Protein AF-A0A9E1SXV0-F1 (afdb_monomer_lite)

pLDDT: mean 85.55, std 11.91, range [50.47, 97.06]

Foldseek 3Di:
DVVCVVQVVCLVVVHQPVFPDFLQNVLVVLVVQLVVCVVPVVSNVVSVVVNVVSVVCVVVVRRRPGPSVVSDDD

Radius of gyration: 13.58 Å; chains: 1; bounding box: 30×20×35 Å

Structure (mmCIF, N/CA/C/O backbone):
data_AF-A0A9E1SXV0-F1
#
_entry.id   AF-A0A9E1SXV0-F1
#
loop_
_atom_site.group_PDB
_atom_site.id
_atom_site.type_symbol
_atom_site.label_atom_id
_atom_site.label_alt_id
_atom_site.label_comp_id
_atom_site.label_asym_id
_atom_site.label_entity_id
_atom_site.label_seq_id
_atom_site.pdbx_PDB_ins_code
_atom_site.Cartn_x
_atom_site.Cartn_y
_atom_site.Cartn_z
_atom_site.occupancy
_atom_site.B_iso_or_equiv
_atom_site.auth_seq_id
_atom_site.auth_comp_id
_atom_site.auth_asym_id
_atom_site.auth_atom_id
_atom_site.pdbx_PDB_model_num
ATOM 1 N N . SER A 1 1 ? -12.611 -4.433 -13.996 1.00 59.72 1 SER A N 1
ATOM 2 C CA . SER A 1 1 ? -12.319 -3.338 -13.041 1.00 59.72 1 SER A CA 1
ATOM 3 C C . SER A 1 1 ? -11.183 -2.555 -13.660 1.00 59.72 1 SER A C 1
ATOM 5 O O . SER A 1 1 ? -10.107 -3.123 -13.793 1.00 59.72 1 SER A O 1
ATOM 7 N N . MET A 1 2 ? -11.411 -1.305 -14.090 1.00 66.62 2 MET A N 1
ATOM 8 C CA . MET A 1 2 ? -10.482 -0.577 -14.979 1.00 66.62 2 MET A CA 1
ATOM 9 C C . MET A 1 2 ? -9.045 -0.466 -14.442 1.00 66.62 2 MET A C 1
ATOM 11 O O . MET A 1 2 ? -8.104 -0.369 -15.226 1.00 66.62 2 MET A O 1
ATOM 15 N N . SER A 1 3 ? -8.857 -0.512 -13.119 1.00 65.94 3 SER A N 1
ATOM 16 C CA . SER A 1 3 ? -7.523 -0.508 -12.515 1.00 65.94 3 SER A CA 1
ATOM 17 C C . SER A 1 3 ? -6.763 -1.805 -12.785 1.00 65.94 3 SER A C 1
ATOM 19 O O . SER A 1 3 ? -5.632 -1.733 -13.251 1.00 65.94 3 SER A O 1
ATOM 21 N N . LEU A 1 4 ? -7.375 -2.974 -12.558 1.00 69.12 4 LEU A N 1
ATOM 22 C CA . LEU A 1 4 ? -6.728 -4.277 -12.778 1.00 69.12 4 LEU A CA 1
ATOM 23 C C . LEU A 1 4 ? -6.419 -4.512 -14.260 1.00 69.12 4 LEU A C 1
ATOM 25 O O . LEU A 1 4 ? -5.320 -4.949 -14.593 1.00 69.12 4 LEU A O 1
ATOM 29 N N . ASP A 1 5 ? -7.347 -4.132 -15.142 1.00 77.81 5 ASP A N 1
ATOM 30 C CA . ASP A 1 5 ? -7.205 -4.286 -16.596 1.00 77.81 5 ASP A CA 1
ATOM 31 C C . ASP A 1 5 ? -6.040 -3.439 -17.156 1.00 77.81 5 ASP A C 1
ATOM 33 O O . ASP A 1 5 ? -5.383 -3.825 -18.121 1.00 77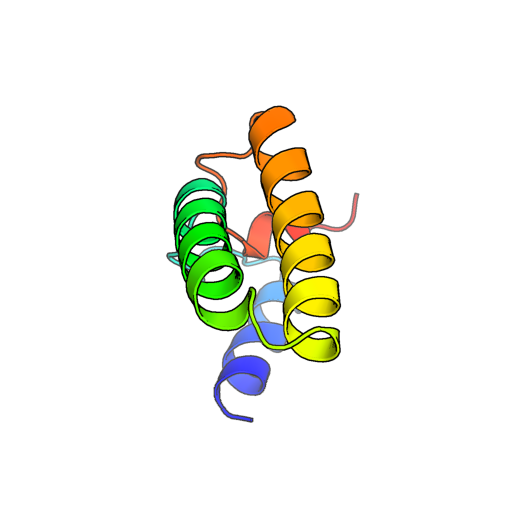.81 5 ASP A O 1
ATOM 37 N N . ARG A 1 6 ? -5.723 -2.305 -16.514 1.00 70.69 6 ARG A N 1
ATOM 38 C CA . ARG A 1 6 ? -4.571 -1.444 -16.851 1.00 70.69 6 ARG A CA 1
ATOM 39 C C . ARG A 1 6 ? -3.240 -1.965 -16.299 1.00 70.69 6 ARG A C 1
ATOM 41 O O . ARG A 1 6 ? -2.174 -1.610 -16.799 1.00 70.69 6 ARG A O 1
ATOM 48 N N . ILE A 1 7 ? -3.314 -2.751 -15.234 1.00 71.75 7 ILE A N 1
ATOM 49 C CA . ILE A 1 7 ? -2.196 -3.149 -14.381 1.00 71.75 7 ILE A CA 1
ATOM 50 C C . ILE A 1 7 ? -1.605 -4.486 -14.827 1.00 71.75 7 ILE A C 1
ATOM 52 O O . ILE A 1 7 ? -0.397 -4.593 -15.043 1.00 71.75 7 ILE A O 1
ATOM 56 N N . ALA A 1 8 ? -2.462 -5.497 -14.981 1.00 75.69 8 ALA A N 1
ATOM 57 C CA . ALA A 1 8 ? -2.029 -6.875 -15.160 1.00 75.69 8 ALA A CA 1
ATOM 58 C C . ALA A 1 8 ? -1.178 -7.072 -16.429 1.00 75.69 8 ALA A C 1
ATOM 60 O O . ALA A 1 8 ? -0.130 -7.709 -16.328 1.00 75.69 8 ALA A O 1
ATOM 61 N N . PRO A 1 9 ? -1.515 -6.477 -17.594 1.00 81.69 9 PRO A N 1
ATOM 62 C CA . PRO A 1 9 ? -0.708 -6.656 -18.802 1.00 81.69 9 PRO A CA 1
ATOM 63 C C . PRO A 1 9 ? 0.716 -6.099 -18.677 1.00 81.69 9 PRO A C 1
ATOM 65 O O . PRO A 1 9 ? 1.651 -6.695 -19.203 1.00 81.69 9 PRO A O 1
ATOM 68 N N . LYS A 1 10 ? 0.899 -4.976 -17.965 1.00 76.81 10 LYS A N 1
ATOM 69 C CA . LYS A 1 10 ? 2.218 -4.345 -17.785 1.00 76.81 10 LYS A CA 1
ATOM 70 C C . LYS A 1 10 ? 3.120 -5.158 -16.863 1.00 76.81 10 LYS A C 1
ATOM 72 O O . LYS A 1 10 ? 4.286 -5.357 -17.195 1.00 76.81 10 LYS A O 1
ATOM 77 N N . ALA A 1 11 ? 2.559 -5.670 -15.768 1.00 75.69 11 ALA A N 1
ATOM 78 C CA . ALA A 1 11 ? 3.275 -6.551 -14.852 1.00 75.69 11 ALA A CA 1
ATOM 79 C C . ALA A 1 11 ? 3.669 -7.876 -15.530 1.00 75.69 11 ALA A C 1
ATOM 81 O O . ALA A 1 11 ? 4.815 -8.295 -15.425 1.00 75.69 11 ALA A O 1
ATOM 82 N N . ILE A 1 12 ? 2.766 -8.489 -16.312 1.00 79.00 12 ILE A N 1
ATOM 83 C CA . ILE A 1 12 ? 3.081 -9.690 -17.115 1.00 79.00 12 ILE A CA 1
ATOM 84 C C . ILE A 1 12 ? 4.218 -9.410 -18.111 1.00 79.00 12 ILE A C 1
ATOM 86 O O . ILE A 1 12 ? 5.057 -10.274 -18.348 1.00 79.00 12 ILE A O 1
ATOM 90 N N . ALA A 1 13 ? 4.274 -8.200 -18.672 1.00 81.88 13 ALA A N 1
ATOM 91 C CA . ALA A 1 13 ? 5.347 -7.766 -19.564 1.00 81.88 13 ALA A CA 1
ATOM 92 C C . ALA A 1 13 ? 6.652 -7.366 -18.836 1.00 81.88 13 ALA A C 1
ATOM 94 O O . ALA A 1 13 ? 7.577 -6.884 -19.487 1.00 81.88 13 ALA A O 1
ATOM 95 N N . GLY A 1 14 ? 6.734 -7.529 -17.509 1.00 75.62 14 GLY A N 1
ATOM 96 C CA . GLY A 1 14 ? 7.906 -7.184 -16.695 1.00 75.62 14 GLY A CA 1
ATOM 97 C C . GLY A 1 14 ? 8.101 -5.683 -16.462 1.00 75.62 14 GLY A C 1
ATOM 98 O O . GLY A 1 14 ? 9.139 -5.268 -15.957 1.00 75.62 14 GLY A O 1
ATOM 99 N N . THR A 1 15 ? 7.118 -4.859 -16.832 1.00 74.62 15 THR A N 1
ATOM 100 C CA . THR A 1 15 ? 7.154 -3.405 -16.633 1.00 74.62 15 THR A CA 1
ATOM 101 C C . THR A 1 15 ? 6.364 -3.011 -15.394 1.00 74.62 15 THR A C 1
ATOM 103 O O . THR A 1 15 ? 5.136 -3.122 -15.344 1.00 74.62 15 THR A O 1
ATOM 106 N N . HIS A 1 16 ? 7.076 -2.496 -14.398 1.00 71.38 16 HIS A N 1
ATOM 107 C CA . HIS A 1 16 ? 6.524 -2.164 -13.087 1.00 71.38 16 HIS A CA 1
ATOM 108 C C . HIS A 1 16 ? 6.328 -0.640 -12.914 1.00 71.38 16 HIS A C 1
ATOM 110 O O . HIS A 1 16 ? 5.564 -0.194 -12.063 1.00 71.38 16 HIS A O 1
ATOM 116 N N . ASP A 1 17 ? 6.872 0.171 -13.816 1.00 65.00 17 ASP A N 1
ATOM 117 C CA . ASP A 1 17 ? 6.941 1.640 -13.751 1.00 65.00 17 ASP A CA 1
ATOM 118 C C . ASP A 1 17 ? 5.583 2.343 -13.958 1.00 65.00 17 ASP A C 1
ATOM 120 O O . ASP A 1 17 ? 5.446 3.551 -13.783 1.00 65.00 17 ASP A O 1
ATOM 124 N N . GLY A 1 18 ? 4.539 1.595 -14.335 1.00 62.56 18 GLY A N 1
ATOM 125 C CA . GLY A 1 18 ? 3.169 2.111 -14.446 1.00 62.56 18 GLY A CA 1
ATOM 126 C C . GLY A 1 18 ? 2.523 2.479 -13.103 1.00 62.56 18 GLY A C 1
ATOM 127 O O . GLY A 1 18 ? 1.380 2.940 -13.087 1.00 62.56 18 GLY A O 1
ATOM 128 N N . TYR A 1 19 ? 3.235 2.258 -12.001 1.00 66.38 19 TYR A N 1
ATOM 129 C CA . TYR A 1 19 ? 2.808 2.513 -10.637 1.00 66.38 19 TYR A CA 1
ATOM 130 C C . TYR A 1 19 ? 3.680 3.588 -10.018 1.00 66.38 19 TYR A C 1
ATOM 132 O O . TYR A 1 19 ? 4.872 3.395 -9.851 1.00 66.38 19 TYR A O 1
ATOM 140 N N . VAL A 1 20 ? 3.069 4.707 -9.642 1.00 72.75 20 VAL A N 1
ATOM 1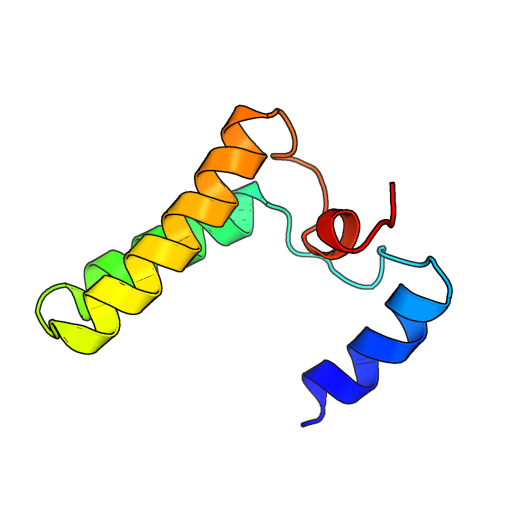41 C CA . VAL A 1 20 ? 3.791 5.853 -9.061 1.00 72.75 20 VAL A CA 1
ATOM 142 C C . VAL A 1 20 ? 3.763 5.824 -7.524 1.00 72.75 20 VAL A C 1
ATOM 144 O O . VAL A 1 20 ? 4.296 6.707 -6.861 1.00 72.75 20 VAL A O 1
ATOM 147 N N . PHE A 1 21 ? 3.134 4.806 -6.931 1.00 84.88 21 PHE A N 1
ATOM 148 C CA . PHE A 1 21 ? 3.069 4.646 -5.482 1.00 84.88 21 PHE A CA 1
ATOM 149 C C . PHE A 1 21 ? 4.225 3.781 -5.002 1.00 84.88 21 PHE A C 1
ATOM 151 O O . PHE A 1 21 ? 4.356 2.620 -5.397 1.00 84.88 21 PHE A O 1
ATOM 158 N N . THR A 1 22 ? 5.058 4.368 -4.151 1.00 91.31 22 THR A N 1
ATOM 159 C CA . THR A 1 22 ? 6.123 3.657 -3.455 1.00 91.31 22 THR A CA 1
ATOM 160 C C . THR A 1 22 ? 5.559 2.827 -2.303 1.00 91.31 22 THR A C 1
ATOM 162 O O . THR A 1 22 ? 4.431 3.051 -1.841 1.00 91.31 22 THR A O 1
ATOM 165 N N . ILE A 1 23 ? 6.355 1.880 -1.807 1.00 92.31 23 ILE A N 1
ATOM 166 C CA . ILE A 1 23 ? 6.025 1.128 -0.592 1.00 92.31 23 ILE A CA 1
ATOM 167 C C . ILE A 1 23 ? 5.795 2.085 0.585 1.00 92.31 23 ILE A C 1
ATOM 169 O O . ILE A 1 23 ? 4.774 1.958 1.254 1.00 92.31 23 ILE A O 1
ATOM 173 N N . ALA A 1 24 ? 6.648 3.097 0.773 1.00 94.56 24 ALA A N 1
ATOM 174 C CA . ALA A 1 24 ? 6.496 4.071 1.859 1.00 94.56 24 ALA A CA 1
ATOM 175 C C . ALA A 1 24 ? 5.179 4.869 1.784 1.00 94.56 24 ALA A C 1
ATOM 177 O O . ALA A 1 24 ? 4.536 5.117 2.804 1.00 94.56 24 ALA A O 1
ATOM 178 N N . ASN A 1 25 ? 4.740 5.261 0.580 1.00 93.62 25 ASN A N 1
ATOM 179 C CA . ASN A 1 25 ? 3.435 5.911 0.411 1.00 93.62 25 ASN A CA 1
ATOM 180 C C . ASN A 1 25 ? 2.297 4.956 0.791 1.00 93.62 25 ASN A C 1
ATOM 182 O O . ASN A 1 25 ? 1.352 5.353 1.465 1.00 93.62 25 ASN A O 1
ATOM 186 N N . THR A 1 26 ? 2.428 3.684 0.419 1.00 92.88 26 THR A N 1
ATOM 187 C CA . THR A 1 26 ? 1.413 2.667 0.711 1.00 92.88 26 THR A CA 1
ATOM 188 C C . THR A 1 26 ? 1.311 2.369 2.203 1.00 92.88 26 THR A C 1
ATOM 190 O O . THR A 1 26 ? 0.203 2.218 2.706 1.00 92.88 26 THR A O 1
ATOM 193 N N . VAL A 1 27 ? 2.436 2.316 2.927 1.00 95.69 27 VAL A N 1
ATOM 194 C CA . VAL A 1 27 ? 2.430 2.156 4.390 1.00 95.69 27 VAL A CA 1
ATOM 195 C C . VAL A 1 27 ? 1.631 3.286 5.035 1.00 95.69 27 VAL A C 1
ATOM 197 O O . VAL A 1 27 ? 0.712 2.998 5.793 1.00 95.69 27 VAL A O 1
ATOM 200 N N . LYS A 1 28 ? 1.892 4.547 4.666 1.00 95.75 28 LYS A N 1
ATOM 201 C CA . LYS A 1 28 ? 1.150 5.706 5.195 1.00 95.75 28 LYS A CA 1
ATOM 202 C C . LYS A 1 28 ? -0.351 5.623 4.912 1.00 95.75 28 LYS A C 1
ATOM 204 O O . LYS A 1 28 ? -1.156 5.869 5.807 1.00 95.75 28 LYS A O 1
ATOM 209 N N . ASP A 1 29 ? -0.726 5.255 3.687 1.00 94.25 29 ASP A N 1
ATOM 210 C CA . ASP A 1 29 ? -2.134 5.097 3.310 1.00 94.25 29 ASP A CA 1
ATOM 211 C C . ASP A 1 29 ? -2.807 3.969 4.113 1.00 94.25 29 ASP A C 1
ATOM 213 O O . ASP A 1 29 ? -3.941 4.121 4.567 1.00 94.25 29 ASP A O 1
ATOM 217 N N . MET A 1 30 ? -2.110 2.847 4.333 1.00 94.69 30 MET A N 1
ATOM 218 C CA . MET A 1 30 ? -2.623 1.728 5.130 1.00 94.69 30 MET A CA 1
ATOM 219 C C . MET A 1 30 ? -2.705 2.053 6.622 1.00 94.69 30 MET A C 1
ATOM 221 O O . MET A 1 30 ? -3.664 1.632 7.259 1.00 94.69 30 MET A O 1
ATOM 225 N N . GLU A 1 31 ? -1.759 2.812 7.182 1.00 95.56 31 GLU A N 1
ATOM 226 C CA . GLU A 1 31 ? -1.843 3.299 8.567 1.00 95.56 31 GLU A CA 1
ATOM 227 C C . GLU A 1 31 ? -3.083 4.174 8.751 1.00 95.56 31 GLU A C 1
ATOM 229 O O . GLU A 1 31 ? -3.878 3.933 9.656 1.00 95.56 31 GLU A O 1
ATOM 234 N N . TYR A 1 32 ? -3.314 5.111 7.827 1.00 95.94 32 TYR A N 1
ATOM 235 C CA . TYR A 1 32 ? -4.513 5.943 7.846 1.00 95.94 32 TYR A CA 1
ATOM 236 C C . TYR A 1 32 ? -5.806 5.121 7.735 1.00 95.94 32 TYR A C 1
ATOM 238 O O . TYR A 1 32 ? -6.761 5.357 8.475 1.00 95.94 32 TYR A O 1
ATOM 246 N N . ILE A 1 33 ? -5.852 4.144 6.822 1.00 95.44 33 ILE A N 1
ATOM 247 C CA . ILE A 1 33 ? -7.022 3.275 6.642 1.00 95.44 33 ILE A CA 1
ATOM 248 C C . ILE A 1 33 ? -7.255 2.392 7.878 1.00 95.44 33 ILE A C 1
ATOM 250 O O . ILE A 1 33 ? -8.402 2.233 8.295 1.00 95.44 33 ILE A O 1
ATOM 254 N N . SER A 1 34 ? -6.193 1.852 8.479 1.00 93.50 34 SER A N 1
ATOM 255 C CA . SER A 1 34 ? -6.267 1.065 9.713 1.00 93.50 34 SER A CA 1
ATOM 256 C C . SER A 1 34 ? -6.826 1.903 10.864 1.00 93.50 34 SER A C 1
ATOM 258 O O . SER A 1 34 ? -7.737 1.461 11.559 1.00 93.50 34 SER A O 1
ATOM 260 N N . ASP A 1 35 ? -6.352 3.141 11.026 1.00 95.44 35 ASP A N 1
ATOM 261 C CA . ASP A 1 35 ? -6.855 4.065 12.046 1.00 95.44 35 ASP A CA 1
ATOM 262 C C . ASP A 1 35 ? -8.327 4.438 11.822 1.00 95.44 35 ASP A C 1
ATOM 264 O O . ASP A 1 35 ? -9.095 4.551 12.782 1.00 95.44 35 ASP A O 1
ATOM 268 N N . LEU A 1 36 ? -8.734 4.614 10.561 1.00 97.06 36 LEU A N 1
ATOM 269 C CA . LEU A 1 36 ? -10.116 4.918 10.184 1.00 97.06 36 LEU A CA 1
ATOM 270 C C . LEU A 1 36 ? -11.071 3.756 10.496 1.00 97.06 36 LEU A C 1
ATOM 272 O O . LEU A 1 36 ? -12.233 3.988 10.833 1.00 97.06 36 LEU A O 1
ATOM 276 N N . LEU A 1 37 ? -10.597 2.516 10.363 1.00 95.94 37 LEU A N 1
ATOM 277 C CA . LEU A 1 37 ? -11.407 1.300 10.469 1.00 95.94 37 LEU A CA 1
ATOM 278 C C . LEU A 1 37 ? -11.234 0.549 11.794 1.00 95.94 37 LEU A C 1
ATOM 280 O O . LEU A 1 37 ? -11.876 -0.481 11.980 1.00 95.94 37 LEU A O 1
ATOM 284 N N . LYS A 1 38 ? -10.456 1.086 12.740 1.00 93.88 38 LYS A N 1
ATOM 285 C CA . LYS A 1 38 ? -10.160 0.461 14.042 1.00 93.88 38 LYS A CA 1
ATOM 286 C C . LYS A 1 38 ? -11.392 0.019 14.844 1.00 93.88 38 LYS A C 1
ATOM 288 O O . LYS A 1 38 ? -11.329 -0.945 15.599 1.00 93.88 38 LYS A O 1
ATOM 293 N N . ASP A 1 39 ? -12.520 0.715 14.678 1.00 97.00 39 ASP A N 1
ATOM 294 C CA . ASP A 1 39 ? -13.772 0.434 15.394 1.00 97.00 39 ASP A CA 1
ATOM 295 C C . ASP A 1 39 ? -14.685 -0.556 14.632 1.00 97.00 39 ASP A C 1
ATOM 297 O O . ASP A 1 39 ? -15.801 -0.845 15.064 1.00 97.00 39 ASP A O 1
ATOM 301 N N . GLN A 1 40 ? -14.227 -1.086 13.491 1.00 96.38 40 GLN A N 1
ATOM 302 C CA . GLN A 1 40 ? -14.903 -2.100 12.677 1.00 96.38 40 GLN A CA 1
ATOM 303 C C . GLN A 1 40 ? -14.063 -3.390 12.674 1.00 96.38 40 GLN A C 1
ATOM 305 O O . GLN A 1 40 ? -13.166 -3.517 11.843 1.00 96.38 40 GLN A O 1
ATOM 310 N N . PRO A 1 41 ? -14.340 -4.363 13.564 1.00 91.19 41 PRO A N 1
ATOM 311 C CA . PRO A 1 41 ? -13.432 -5.482 13.842 1.00 91.19 41 PRO A CA 1
ATOM 312 C C . PRO A 1 41 ? -12.973 -6.261 12.603 1.00 91.19 41 PRO A C 1
ATOM 314 O O . PRO A 1 41 ? -11.779 -6.488 12.424 1.00 91.19 41 PRO A O 1
ATOM 317 N N . ASP A 1 42 ? -13.906 -6.614 11.717 1.00 94.00 42 ASP A N 1
ATOM 318 C CA . ASP A 1 42 ? -13.593 -7.387 10.510 1.00 94.00 42 ASP A CA 1
ATOM 319 C C . ASP A 1 42 ? -12.752 -6.578 9.513 1.00 94.00 42 ASP A C 1
ATOM 321 O O . ASP A 1 42 ? -11.823 -7.099 8.895 1.00 94.00 42 ASP A O 1
ATOM 325 N N . ALA A 1 43 ? -13.061 -5.288 9.364 1.00 92.69 43 ALA A N 1
ATOM 326 C CA . ALA A 1 43 ? -12.332 -4.404 8.468 1.00 92.69 43 ALA A CA 1
ATOM 327 C C . ALA A 1 43 ? -10.926 -4.096 9.013 1.00 92.69 43 ALA A C 1
ATOM 329 O O . ALA A 1 43 ? -9.967 -4.173 8.248 1.00 92.69 43 ALA A O 1
ATOM 330 N N . SER A 1 44 ? -10.801 -3.851 10.325 1.00 92.00 44 SER A N 1
ATOM 331 C CA . SER A 1 44 ? -9.523 -3.641 11.022 1.00 92.00 44 SER A CA 1
ATOM 332 C C . SER A 1 44 ? -8.592 -4.837 10.845 1.00 92.00 44 SER A C 1
ATOM 334 O O . SER A 1 44 ? -7.447 -4.671 10.431 1.00 92.00 44 SER A O 1
ATOM 336 N N . ALA A 1 45 ? -9.101 -6.057 11.051 1.00 93.12 45 ALA A N 1
ATOM 337 C CA . ALA A 1 45 ? -8.307 -7.274 10.904 1.00 93.12 45 ALA A CA 1
ATOM 338 C C . ALA A 1 45 ? -7.740 -7.432 9.482 1.00 93.12 45 ALA A C 1
ATOM 340 O O . ALA A 1 45 ? -6.581 -7.804 9.303 1.00 93.12 45 ALA A O 1
ATOM 341 N N . ILE A 1 46 ? -8.532 -7.110 8.454 1.00 94.56 46 ILE A N 1
ATOM 342 C CA . ILE A 1 46 ? -8.070 -7.147 7.060 1.00 94.56 46 ILE A CA 1
ATOM 343 C C . ILE A 1 46 ? -7.012 -6.064 6.810 1.00 94.56 46 ILE A C 1
ATOM 345 O O . ILE A 1 46 ? -5.996 -6.327 6.162 1.00 94.56 46 ILE A O 1
ATOM 349 N N . THR A 1 47 ? -7.227 -4.848 7.311 1.00 94.06 47 THR A N 1
ATOM 350 C CA . THR A 1 47 ? -6.296 -3.733 7.093 1.00 94.06 47 THR A CA 1
ATOM 351 C C . THR A 1 47 ? -4.979 -3.914 7.829 1.00 94.06 47 THR A C 1
ATOM 353 O O . THR A 1 47 ? -3.939 -3.577 7.272 1.00 94.06 47 THR A O 1
ATOM 356 N N . GLU A 1 48 ? -4.995 -4.511 9.019 1.00 94.19 48 GLU A N 1
ATOM 357 C CA . GLU A 1 48 ? -3.792 -4.850 9.781 1.00 94.19 48 GLU A CA 1
ATOM 358 C C . GLU A 1 48 ? -2.915 -5.853 9.022 1.00 94.19 48 GLU A C 1
ATOM 360 O O . GLU A 1 48 ? -1.707 -5.645 8.913 1.00 94.19 48 GLU A O 1
ATOM 365 N N . VAL A 1 49 ? -3.517 -6.877 8.401 1.00 96.00 49 VAL A N 1
ATOM 366 C CA . VAL A 1 49 ? -2.786 -7.838 7.554 1.00 96.00 49 VAL A CA 1
ATOM 367 C C . VAL A 1 49 ? -2.116 -7.133 6.371 1.00 96.00 49 VAL A C 1
ATOM 369 O O . VAL A 1 49 ? -0.943 -7.377 6.081 1.00 96.00 49 VAL A O 1
ATOM 372 N N . PHE A 1 50 ? -2.826 -6.236 5.679 1.00 93.12 50 PHE A N 1
ATOM 373 C CA . PHE A 1 50 ? -2.228 -5.478 4.576 1.00 93.12 50 PHE A CA 1
ATOM 374 C C . PHE A 1 50 ? -1.125 -4.533 5.051 1.00 93.12 50 PHE A C 1
ATOM 376 O O . PHE A 1 50 ? -0.070 -4.457 4.417 1.00 93.12 50 PHE A O 1
ATOM 383 N N . LEU A 1 51 ? -1.339 -3.845 6.172 1.00 95.69 51 LEU A N 1
ATOM 384 C CA . LEU A 1 51 ? -0.350 -2.962 6.773 1.00 95.69 51 LEU A CA 1
ATOM 385 C C . LEU A 1 51 ? 0.933 -3.725 7.125 1.00 95.69 51 LEU A C 1
ATOM 387 O O . LEU A 1 51 ? 2.027 -3.254 6.812 1.00 95.69 51 LEU A O 1
ATOM 391 N N . GLU A 1 52 ? 0.814 -4.921 7.703 1.00 96.31 52 GLU A N 1
ATOM 392 C CA . GLU A 1 52 ? 1.957 -5.774 8.0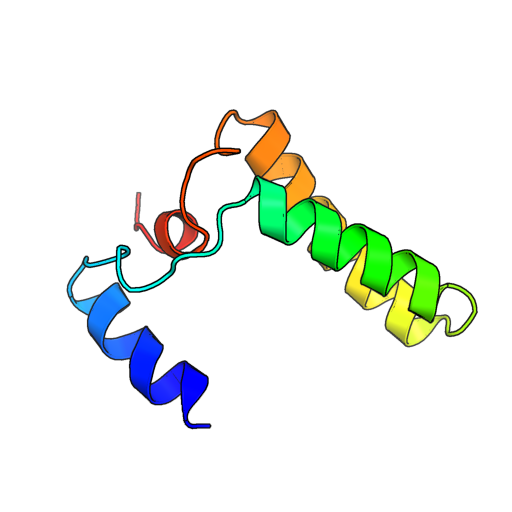30 1.00 96.31 52 GLU A CA 1
ATOM 393 C C . GLU A 1 52 ? 2.756 -6.165 6.776 1.00 96.31 52 GLU A C 1
ATOM 395 O O . GLU A 1 52 ? 3.985 -6.056 6.766 1.00 96.31 52 GLU A O 1
ATOM 400 N N . ILE A 1 53 ? 2.083 -6.551 5.685 1.00 93.94 53 ILE A N 1
ATOM 401 C CA . ILE A 1 53 ? 2.741 -6.900 4.414 1.00 93.94 53 ILE A CA 1
ATOM 402 C C . ILE A 1 53 ? 3.621 -5.746 3.912 1.00 93.94 53 ILE A C 1
ATOM 404 O O . ILE A 1 53 ? 4.761 -5.978 3.493 1.00 93.94 53 ILE A O 1
ATOM 408 N N . TYR A 1 54 ? 3.116 -4.510 3.956 1.00 94.19 54 TYR A N 1
ATOM 409 C CA . TYR A 1 54 ? 3.856 -3.349 3.460 1.00 94.19 54 TYR A CA 1
ATOM 410 C C . TYR A 1 54 ? 4.925 -2.858 4.438 1.00 94.19 54 TYR A C 1
ATOM 412 O O . TYR A 1 54 ? 6.018 -2.517 3.987 1.00 94.19 54 TYR A O 1
ATOM 420 N N . LYS A 1 55 ? 4.688 -2.928 5.755 1.00 96.19 55 LYS A N 1
ATOM 421 C CA . LYS A 1 55 ? 5.725 -2.666 6.768 1.00 96.19 55 LYS A CA 1
ATOM 422 C C . LYS A 1 55 ? 6.888 -3.645 6.655 1.00 96.19 55 LYS A C 1
ATOM 424 O O . LYS A 1 55 ? 8.042 -3.240 6.733 1.00 96.19 55 LYS A O 1
ATOM 429 N N . ASN A 1 56 ? 6.616 -4.921 6.390 1.00 95.56 56 ASN A N 1
ATOM 430 C CA . ASN A 1 56 ? 7.667 -5.913 6.167 1.00 95.56 56 ASN A CA 1
ATOM 431 C C . ASN A 1 56 ? 8.500 -5.610 4.912 1.00 95.56 56 ASN A C 1
ATOM 433 O O . ASN A 1 56 ? 9.714 -5.804 4.924 1.00 95.56 56 ASN A O 1
ATOM 437 N N . ALA A 1 57 ? 7.878 -5.113 3.838 1.00 92.69 57 ALA A N 1
ATOM 438 C CA . ALA A 1 57 ? 8.604 -4.683 2.643 1.00 92.69 57 ALA A CA 1
ATOM 439 C C . ALA A 1 57 ? 9.450 -3.423 2.901 1.00 92.69 57 ALA A C 1
ATOM 441 O O . ALA A 1 57 ? 10.602 -3.359 2.470 1.00 92.69 57 ALA A O 1
ATOM 442 N N . GLU A 1 58 ? 8.909 -2.450 3.632 1.00 94.56 58 GLU A N 1
ATOM 443 C CA . GLU A 1 58 ? 9.639 -1.250 4.047 1.00 94.56 58 GLU A CA 1
ATOM 444 C C 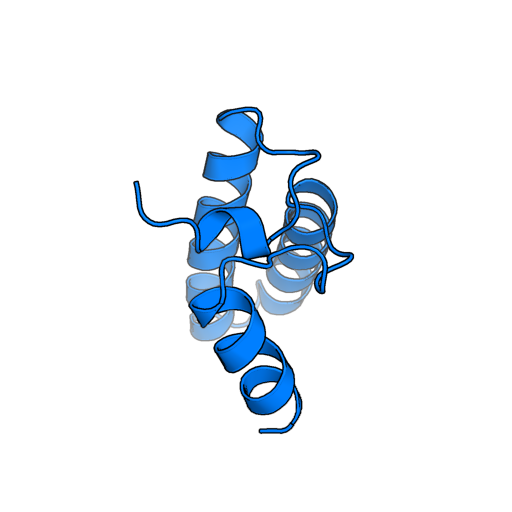. GLU A 1 58 ? 10.853 -1.610 4.916 1.00 94.56 58 GLU A C 1
ATOM 446 O O . GLU A 1 58 ? 11.974 -1.224 4.592 1.00 94.56 58 GLU A O 1
ATOM 451 N N . ASN A 1 59 ? 10.664 -2.468 5.924 1.00 95.56 59 ASN A N 1
ATOM 452 C CA . ASN A 1 59 ? 11.729 -2.982 6.793 1.00 95.56 59 ASN A CA 1
ATOM 453 C C . ASN A 1 59 ? 12.804 -3.781 6.033 1.00 95.56 59 ASN A C 1
ATOM 455 O O . ASN A 1 59 ? 13.942 -3.876 6.489 1.00 95.56 59 ASN A O 1
ATOM 459 N N . ALA A 1 60 ? 12.464 -4.344 4.871 1.00 94.50 60 ALA A N 1
ATOM 460 C CA . ALA A 1 60 ? 13.408 -5.008 3.974 1.00 94.50 60 ALA A CA 1
ATOM 461 C C . ALA A 1 60 ? 14.170 -4.030 3.050 1.00 94.50 60 ALA A C 1
ATOM 463 O O . ALA A 1 60 ? 14.897 -4.474 2.162 1.00 94.50 60 ALA A O 1
ATOM 464 N N . GLY A 1 61 ? 14.008 -2.714 3.235 1.00 94.00 61 GLY A N 1
ATOM 465 C CA . GLY A 1 61 ? 14.680 -1.669 2.459 1.00 94.00 61 GLY A CA 1
ATOM 466 C C . GLY A 1 61 ? 13.994 -1.320 1.136 1.00 94.00 61 GLY A C 1
ATOM 467 O O . GLY A 1 61 ? 14.587 -0.634 0.307 1.00 94.00 61 GLY A O 1
ATOM 468 N N . MET A 1 62 ? 12.752 -1.767 0.910 1.00 92.94 62 MET A N 1
ATOM 469 C CA . MET A 1 62 ? 12.017 -1.513 -0.340 1.00 92.94 62 MET A CA 1
ATOM 470 C C . MET A 1 62 ? 11.226 -0.194 -0.330 1.00 92.94 62 MET A C 1
ATOM 472 O O . MET A 1 62 ? 10.382 0.013 -1.196 1.00 92.94 62 MET A O 1
ATOM 476 N N . GLN A 1 63 ? 11.464 0.698 0.633 1.00 93.25 63 GLN A N 1
ATOM 477 C CA . GLN A 1 63 ? 10.683 1.925 0.857 1.00 93.25 63 GLN A CA 1
ATOM 478 C C . GLN A 1 63 ? 10.488 2.801 -0.398 1.00 93.25 63 GLN A C 1
ATOM 480 O O . GLN A 1 63 ? 9.379 3.278 -0.644 1.00 93.25 63 GLN A O 1
ATOM 485 N N . ASP A 1 64 ? 11.533 2.939 -1.220 1.00 91.69 64 ASP A N 1
ATOM 486 C CA . ASP A 1 64 ? 11.549 3.743 -2.450 1.00 91.69 64 ASP A CA 1
ATOM 487 C C . ASP A 1 64 ? 11.154 2.932 -3.695 1.00 91.69 64 ASP A C 1
ATOM 489 O O . ASP A 1 64 ? 11.003 3.483 -4.785 1.00 91.69 64 ASP A O 1
ATOM 493 N N . SER A 1 65 ? 10.969 1.616 -3.551 1.00 88.75 65 SER A N 1
ATOM 494 C CA . SER A 1 65 ? 10.486 0.761 -4.635 1.00 88.75 65 SER A CA 1
ATOM 495 C C . SER A 1 65 ? 9.010 1.034 -4.898 1.00 88.75 65 SER A C 1
ATOM 497 O O . SER A 1 65 ? 8.228 1.260 -3.972 1.00 88.75 65 SER A O 1
ATOM 499 N N . PHE A 1 66 ? 8.601 0.968 -6.162 1.00 87.62 66 PHE A N 1
ATOM 500 C CA . PHE A 1 66 ? 7.184 0.993 -6.508 1.00 87.62 66 PHE A CA 1
ATOM 501 C C . PHE A 1 66 ? 6.482 -0.285 -6.041 1.00 87.62 66 PHE A C 1
ATOM 503 O O . PHE A 1 66 ? 7.084 -1.357 -6.000 1.00 87.62 66 PHE A O 1
ATOM 510 N N . LEU A 1 67 ? 5.186 -0.186 -5.734 1.00 84.06 67 LEU A N 1
ATOM 511 C CA . LEU A 1 67 ? 4.348 -1.325 -5.329 1.00 84.06 67 LEU A CA 1
ATOM 512 C C . LEU A 1 67 ? 4.478 -2.537 -6.253 1.00 84.06 67 LEU A C 1
ATOM 514 O O . LEU A 1 67 ? 4.510 -3.685 -5.820 1.00 84.06 67 LEU A O 1
ATOM 518 N N . SER A 1 68 ? 4.554 -2.259 -7.542 1.00 79.00 68 SER A N 1
ATOM 519 C CA . SER A 1 68 ? 4.688 -3.227 -8.619 1.00 79.00 68 SER A CA 1
ATOM 520 C C . SER A 1 68 ? 5.984 -4.030 -8.589 1.00 79.00 68 SER A C 1
ATOM 522 O O . SER A 1 68 ? 5.968 -5.150 -9.080 1.00 79.00 68 SER A O 1
ATOM 524 N N . A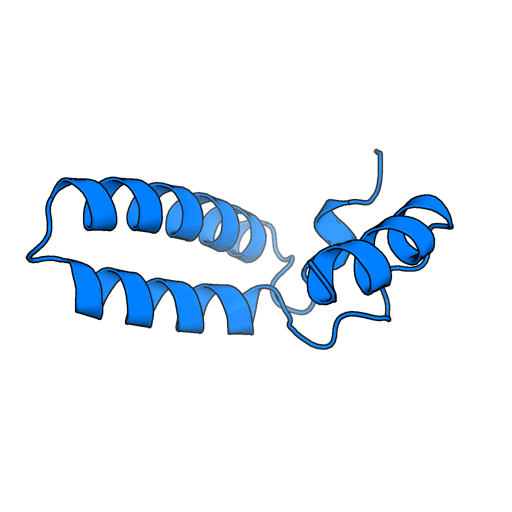LA A 1 69 ? 7.059 -3.547 -7.956 1.00 79.38 69 ALA A N 1
ATOM 525 C CA . ALA A 1 69 ? 8.291 -4.323 -7.770 1.00 79.38 69 ALA A CA 1
ATOM 526 C C . ALA A 1 69 ? 8.049 -5.616 -6.965 1.00 79.38 69 ALA A C 1
ATOM 528 O O . ALA A 1 69 ? 8.826 -6.561 -7.023 1.00 79.38 69 ALA A O 1
ATOM 529 N N . ARG A 1 70 ? 6.933 -5.698 -6.230 1.00 79.44 70 ARG A N 1
ATOM 530 C CA . ARG A 1 70 ? 6.496 -6.917 -5.534 1.00 79.44 70 ARG A CA 1
ATOM 531 C C . ARG A 1 70 ? 5.947 -8.000 -6.472 1.00 79.44 70 ARG A C 1
ATOM 533 O O . ARG A 1 70 ? 5.746 -9.120 -6.013 1.00 79.44 70 ARG A O 1
ATOM 540 N N . LEU A 1 71 ? 5.668 -7.670 -7.735 1.00 74.94 71 LEU A N 1
ATOM 541 C CA . LEU A 1 71 ? 5.208 -8.601 -8.773 1.00 74.94 71 LEU A CA 1
ATOM 542 C C . LEU A 1 71 ? 6.369 -9.205 -9.572 1.00 74.94 71 LEU A C 1
ATOM 544 O O . LEU A 1 71 ? 6.137 -10.081 -10.404 1.00 74.94 71 LEU A O 1
ATOM 548 N N . GLU A 1 72 ? 7.604 -8.761 -9.323 1.00 68.69 72 GLU A N 1
ATOM 549 C CA . GLU A 1 72 ? 8.782 -9.392 -9.901 1.00 68.69 72 GLU A CA 1
ATOM 550 C C . GLU A 1 72 ? 8.882 -10.832 -9.390 1.00 68.69 72 GLU A C 1
ATOM 552 O O . GLU A 1 72 ? 9.048 -11.086 -8.194 1.00 68.69 72 GLU A O 1
ATOM 557 N N . ASN A 1 73 ? 8.758 -11.791 -10.311 1.00 55.53 73 ASN A N 1
ATOM 558 C CA . ASN A 1 73 ? 9.077 -13.181 -10.018 1.00 55.53 73 ASN A CA 1
ATOM 559 C C . ASN A 1 73 ? 10.578 -13.269 -9.717 1.00 55.53 73 ASN A C 1
ATOM 561 O O . ASN A 1 73 ? 11.396 -12.916 -10.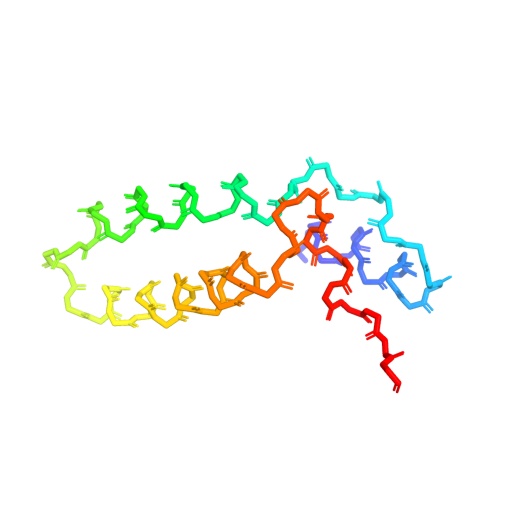567 1.00 55.53 73 ASN A O 1
ATOM 565 N N . LYS A 1 74 ? 10.915 -13.725 -8.507 1.00 50.47 74 LYS A N 1
ATOM 566 C CA . LYS A 1 74 ? 12.272 -14.169 -8.172 1.00 50.47 74 LYS A CA 1
ATOM 567 C C . LYS A 1 74 ? 12.629 -15.451 -8.912 1.00 50.47 74 LYS A C 1
ATOM 569 O O . LYS A 1 74 ? 11.727 -16.308 -9.053 1.00 50.47 74 LYS A O 1
#

Secondary structure (DSSP, 8-state):
-HHHHHHHHHHHTT--TT---BHHHHHHHHHHHHHHHTTSHHHHHHHHHHHHHHHHHIIIIITTSBGGGGG---

Sequence (74 aa):
SMSLDRIAPKAIAGTHDGYVFTIANTVKDMEYISDLLKDQPDASAITEVFLEIYKNAENAGMQDSFLSARLENK